Protein AF-A0A809RBG6-F1 (afdb_monomer_lite)

InterPro domains:
  IPR043717 Domain of unknown function DUF5658 [PF18902] (2-78)

Organism: NCBI:txid2608984

pLDDT: mean 73.0, std 10.85, range [52.47, 88.81]

Structure (mmCIF, N/CA/C/O backbone):
data_AF-A0A809RBG6-F1
#
_entry.id   AF-A0A809RBG6-F1
#
loop_
_atom_site.group_PDB
_atom_site.id
_atom_site.type_symbol
_atom_site.label_atom_id
_atom_site.label_alt_id
_atom_site.label_comp_id
_atom_site.label_asym_id
_atom_site.label_entity_id
_atom_site.label_seq_id
_atom_site.pdbx_PDB_ins_code
_atom_site.Cartn_x
_atom_site.Cartn_y
_atom_site.Cartn_z
_atom_site.occupancy
_atom_site.B_iso_or_equiv
_atom_site.auth_seq_id
_atom_site.auth_comp_id
_atom_site.auth_asym_id
_atom_site.auth_atom_id
_atom_site.pdbx_PDB_model_num
ATOM 1 N N . MET A 1 1 ? -1.509 -6.763 3.556 1.00 53.94 1 MET A N 1
ATOM 2 C CA . MET A 1 1 ? -1.372 -6.767 2.082 1.00 53.94 1 MET A CA 1
ATOM 3 C C . MET A 1 1 ? -0.309 -5.787 1.593 1.00 53.94 1 MET A C 1
ATOM 5 O O . MET A 1 1 ? 0.558 -6.208 0.850 1.00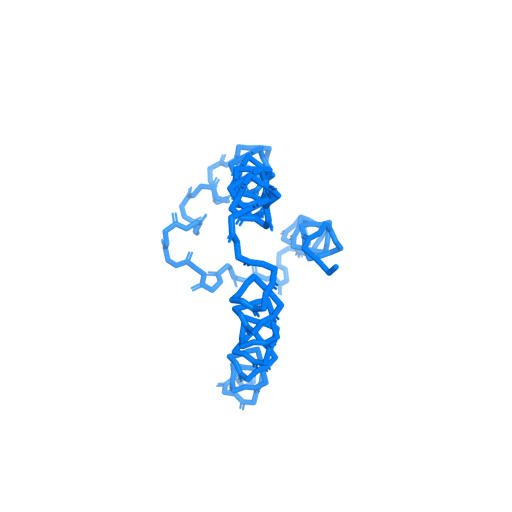 53.94 1 MET A O 1
ATOM 9 N N . SER A 1 2 ? -0.285 -4.536 2.058 1.00 55.94 2 SER A N 1
ATOM 10 C CA . SER A 1 2 ? 0.574 -3.467 1.511 1.00 55.94 2 SER A CA 1
ATOM 11 C C . SER A 1 2 ? 2.094 -3.652 1.680 1.00 55.94 2 SER A C 1
ATOM 13 O O . SER A 1 2 ? 2.856 -3.256 0.808 1.00 55.94 2 SER A O 1
ATOM 15 N N . LEU A 1 3 ? 2.552 -4.269 2.778 1.00 59.03 3 LEU A N 1
ATOM 16 C CA . LEU A 1 3 ? 3.980 -4.584 2.975 1.00 59.03 3 LEU A CA 1
ATOM 17 C C . LEU A 1 3 ? 4.458 -5.721 2.065 1.00 59.03 3 LEU A C 1
ATOM 19 O O . LEU A 1 3 ? 5.584 -5.706 1.587 1.00 59.03 3 LEU A O 1
ATOM 23 N N . LEU A 1 4 ? 3.587 -6.699 1.820 1.00 61.34 4 LEU A N 1
ATOM 24 C CA . LEU A 1 4 ? 3.880 -7.841 0.957 1.00 61.34 4 LEU A CA 1
ATOM 25 C C . LEU A 1 4 ? 3.967 -7.384 -0.504 1.00 61.34 4 LEU A C 1
ATOM 27 O O . LEU A 1 4 ? 4.875 -7.789 -1.217 1.00 61.34 4 LEU A O 1
ATOM 31 N N . ASP A 1 5 ? 3.089 -6.454 -0.890 1.00 63.81 5 ASP A N 1
ATOM 32 C CA . ASP A 1 5 ? 3.135 -5.754 -2.172 1.00 63.81 5 ASP A CA 1
ATOM 33 C C . ASP A 1 5 ? 4.450 -4.975 -2.339 1.00 63.81 5 ASP A C 1
ATOM 35 O O . ASP A 1 5 ? 5.116 -5.130 -3.348 1.00 63.81 5 ASP A O 1
ATOM 39 N N . LEU A 1 6 ? 4.899 -4.232 -1.317 1.00 63.88 6 LEU A N 1
ATOM 40 C CA . LEU A 1 6 ? 6.187 -3.520 -1.336 1.00 63.88 6 LEU A CA 1
ATOM 41 C C . LEU A 1 6 ? 7.379 -4.456 -1.605 1.00 63.88 6 LEU A C 1
ATOM 43 O O . LEU A 1 6 ? 8.220 -4.165 -2.454 1.00 63.88 6 LEU A O 1
ATOM 47 N N . VAL A 1 7 ? 7.441 -5.573 -0.875 1.00 65.06 7 VAL A N 1
ATOM 48 C CA . VAL A 1 7 ? 8.532 -6.551 -0.984 1.00 65.06 7 VAL A CA 1
ATOM 49 C C . VAL A 1 7 ? 8.498 -7.260 -2.337 1.00 65.06 7 VAL A C 1
ATOM 51 O O . VAL A 1 7 ? 9.546 -7.425 -2.957 1.00 65.06 7 VAL A O 1
ATOM 54 N N . LEU A 1 8 ? 7.309 -7.630 -2.823 1.00 64.56 8 LEU A N 1
ATOM 55 C CA . LEU A 1 8 ? 7.132 -8.220 -4.151 1.00 64.56 8 LEU A CA 1
ATOM 56 C C . LEU A 1 8 ? 7.523 -7.238 -5.255 1.00 64.56 8 LEU A C 1
ATOM 58 O O . LEU A 1 8 ? 8.293 -7.624 -6.129 1.00 64.56 8 LEU A O 1
ATOM 62 N N . THR A 1 9 ? 7.071 -5.979 -5.201 1.00 65.00 9 THR A N 1
ATOM 63 C CA . THR A 1 9 ? 7.448 -4.952 -6.184 1.00 65.00 9 THR A CA 1
ATOM 64 C C . THR A 1 9 ? 8.965 -4.764 -6.222 1.00 65.00 9 THR A C 1
ATOM 66 O O . THR A 1 9 ? 9.539 -4.776 -7.303 1.00 65.00 9 THR A O 1
ATOM 69 N N . ALA A 1 10 ? 9.632 -4.666 -5.066 1.00 63.91 10 ALA A N 1
ATOM 70 C CA . ALA A 1 10 ? 11.086 -4.501 -5.010 1.00 63.91 10 ALA A CA 1
ATOM 71 C C . ALA A 1 10 ? 11.841 -5.724 -5.569 1.00 63.91 10 ALA A C 1
ATOM 73 O O . ALA A 1 10 ? 12.731 -5.578 -6.404 1.00 63.91 10 ALA A O 1
ATOM 74 N N . LEU A 1 11 ? 11.454 -6.943 -5.171 1.00 62.34 11 LEU A N 1
ATOM 75 C CA . LEU A 1 11 ? 12.092 -8.180 -5.642 1.00 62.34 11 LEU A CA 1
ATOM 76 C C . LEU A 1 11 ? 11.887 -8.430 -7.138 1.00 62.34 11 LEU A C 1
ATOM 78 O O . LEU A 1 11 ? 12.795 -8.909 -7.817 1.00 62.34 11 LEU A O 1
ATOM 82 N N . LEU A 1 12 ? 10.688 -8.162 -7.649 1.00 62.72 12 LEU A N 1
ATOM 83 C CA . LEU A 1 12 ? 10.350 -8.407 -9.048 1.00 62.72 12 LEU A CA 1
ATOM 84 C C . LEU A 1 12 ? 10.834 -7.273 -9.966 1.00 62.72 12 LEU A C 1
ATOM 86 O O . LEU A 1 12 ? 11.189 -7.550 -11.113 1.00 62.72 12 LEU A O 1
ATOM 90 N N . HIS A 1 13 ? 10.936 -6.035 -9.468 1.00 61.78 13 HIS A N 1
ATOM 91 C CA . HIS A 1 13 ? 11.579 -4.940 -10.197 1.00 61.78 13 HIS A CA 1
ATOM 92 C C . HIS A 1 13 ? 13.093 -5.140 -10.326 1.00 61.78 13 HIS A C 1
ATOM 94 O O . HIS A 1 13 ? 13.617 -5.008 -11.429 1.00 61.78 13 HIS A O 1
ATOM 100 N N . SER A 1 14 ? 13.770 -5.592 -9.263 1.00 60.44 14 SER A N 1
ATOM 101 C CA . SER A 1 14 ? 15.191 -5.978 -9.306 1.00 60.44 14 SER A CA 1
ATOM 102 C C . SER A 1 14 ? 15.490 -7.042 -10.380 1.00 60.44 14 SER A C 1
ATOM 104 O O . SER A 1 14 ? 16.611 -7.125 -10.883 1.00 60.44 14 SER A O 1
ATOM 106 N N . LYS A 1 15 ? 14.487 -7.845 -10.764 1.00 58.72 15 LYS A N 1
ATOM 107 C CA . LYS A 1 15 ? 14.576 -8.853 -11.833 1.00 58.72 15 LYS A CA 1
ATOM 108 C C . LYS A 1 15 ? 14.121 -8.355 -13.212 1.00 58.72 15 LYS A C 1
ATOM 110 O O . LYS A 1 15 ? 14.107 -9.148 -14.149 1.00 58.72 15 LYS A O 1
ATOM 115 N N . GLY A 1 16 ? 13.734 -7.084 -13.346 1.00 57.81 16 GLY A N 1
ATOM 116 C CA . GLY A 1 16 ? 13.246 -6.490 -14.596 1.00 57.81 16 GLY A CA 1
ATOM 117 C C . GLY A 1 16 ? 11.877 -7.005 -15.057 1.00 57.81 16 GLY A C 1
ATOM 118 O O . GLY A 1 16 ? 11.528 -6.839 -16.222 1.00 57.81 16 GLY A O 1
ATOM 119 N N . LEU A 1 17 ? 11.107 -7.649 -14.171 1.00 55.09 17 LEU A N 1
ATOM 120 C CA . LEU A 1 17 ? 9.863 -8.353 -14.516 1.00 55.09 17 LEU A CA 1
ATOM 121 C C . LEU A 1 17 ? 8.591 -7.519 -14.294 1.00 55.09 17 LEU A C 1
ATOM 123 O O . LEU A 1 17 ? 7.503 -7.994 -14.609 1.00 55.09 17 LEU A O 1
ATOM 127 N N . ILE A 1 18 ? 8.691 -6.305 -13.734 1.00 55.97 18 ILE A N 1
ATOM 128 C CA . ILE A 1 18 ? 7.522 -5.461 -13.431 1.00 55.97 18 ILE A CA 1
ATOM 129 C C . ILE A 1 18 ? 7.739 -4.011 -13.857 1.00 55.97 18 ILE A C 1
ATOM 131 O O . ILE A 1 18 ? 8.749 -3.386 -13.527 1.00 55.97 18 ILE A O 1
ATOM 135 N N . VAL A 1 19 ? 6.716 -3.473 -14.526 1.00 56.19 19 VAL A N 1
ATOM 136 C CA . VAL A 1 19 ? 6.514 -2.043 -14.773 1.00 56.19 19 VAL A CA 1
ATOM 137 C C . VAL A 1 19 ? 5.538 -1.508 -13.725 1.00 56.19 19 VAL A C 1
ATOM 139 O O . VAL A 1 19 ? 4.433 -2.029 -13.580 1.00 56.19 19 VAL A O 1
ATOM 142 N N . GLU A 1 20 ? 5.944 -0.471 -12.991 1.00 59.19 20 GLU A N 1
ATOM 143 C CA . GLU A 1 20 ? 5.100 0.178 -11.984 1.00 59.19 20 GLU A CA 1
ATOM 144 C C . GLU A 1 20 ? 3.855 0.784 -12.657 1.00 59.19 20 GLU A C 1
ATOM 146 O O . GLU A 1 20 ? 3.968 1.674 -13.506 1.00 59.19 20 GLU A O 1
ATOM 151 N N . LEU A 1 21 ? 2.659 0.320 -12.275 1.00 56.97 21 LEU A N 1
ATOM 152 C CA . LEU A 1 21 ? 1.390 0.811 -12.830 1.00 56.97 21 LEU A CA 1
ATOM 153 C C . LEU A 1 21 ? 1.125 2.277 -12.474 1.00 56.97 21 LEU A C 1
ATOM 155 O O . LEU A 1 21 ? 0.439 2.991 -13.200 1.00 56.97 21 LEU A O 1
ATOM 159 N N . ASN A 1 22 ? 1.637 2.723 -11.328 1.00 62.34 22 ASN A N 1
ATOM 160 C CA . ASN A 1 22 ? 1.407 4.065 -10.829 1.00 62.34 22 ASN A CA 1
ATOM 161 C C . ASN A 1 22 ? 2.327 5.063 -11.565 1.00 62.34 22 ASN A C 1
ATOM 163 O O . ASN A 1 22 ? 3.529 5.094 -11.277 1.00 62.34 22 ASN A O 1
ATOM 167 N N . PRO A 1 23 ? 1.796 5.918 -12.464 1.00 58.94 23 PRO A N 1
ATOM 168 C CA . PRO A 1 23 ? 2.610 6.824 -13.275 1.00 58.94 23 PRO A CA 1
ATOM 169 C C . PRO A 1 23 ? 3.384 7.845 -12.430 1.00 58.94 23 PRO A C 1
ATOM 171 O O . PRO A 1 23 ? 4.421 8.334 -12.867 1.00 58.94 23 PRO A O 1
ATOM 174 N N . LEU A 1 24 ? 2.925 8.130 -11.204 1.00 61.22 24 LEU A N 1
ATOM 175 C CA . LEU A 1 24 ? 3.627 9.007 -10.264 1.00 61.22 24 LEU A CA 1
ATOM 176 C C . LEU A 1 24 ? 4.798 8.310 -9.561 1.00 61.22 24 LEU A C 1
ATOM 178 O O . LEU A 1 24 ? 5.781 8.966 -9.233 1.00 61.22 24 LEU A O 1
ATOM 182 N N . MET A 1 25 ? 4.712 6.996 -9.327 1.00 61.72 25 MET A N 1
ATOM 183 C CA . MET A 1 25 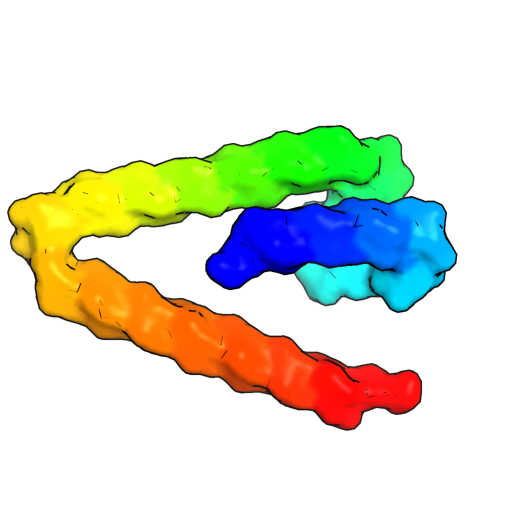? 5.772 6.232 -8.654 1.00 61.72 25 MET A CA 1
ATOM 184 C C . MET A 1 25 ? 6.792 5.621 -9.617 1.00 61.72 25 MET A C 1
ATOM 186 O O . MET A 1 25 ? 7.920 5.350 -9.211 1.00 61.72 25 MET A O 1
ATOM 190 N N . ARG A 1 26 ? 6.439 5.469 -10.894 1.00 64.06 26 ARG A N 1
ATOM 191 C CA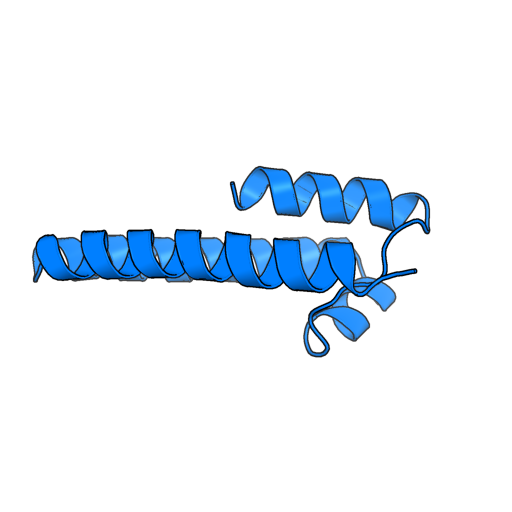 . ARG A 1 26 ? 7.325 4.959 -11.946 1.00 64.06 26 ARG A CA 1
ATOM 192 C C . ARG A 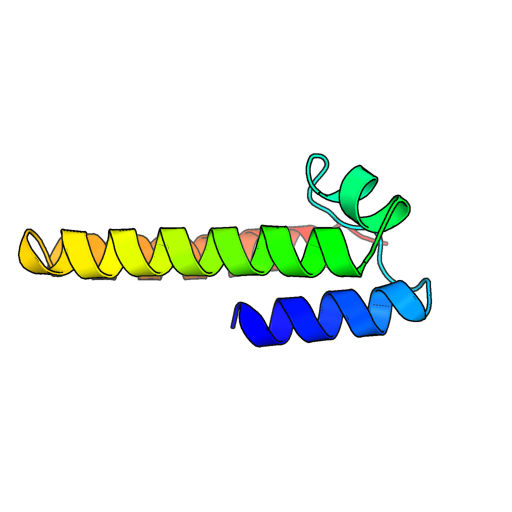1 26 ? 8.691 5.675 -12.043 1.00 64.06 26 ARG A C 1
ATOM 194 O O . ARG A 1 26 ? 9.700 4.979 -11.966 1.00 64.06 26 ARG A O 1
ATOM 201 N N . PRO A 1 27 ? 8.786 7.021 -12.102 1.00 63.59 27 PRO A N 1
ATOM 202 C CA . PRO A 1 27 ? 10.086 7.701 -12.172 1.00 63.59 27 PRO A CA 1
ATOM 203 C C . PRO A 1 27 ? 10.891 7.628 -10.863 1.00 63.59 27 PRO A C 1
ATOM 205 O O . PRO A 1 27 ? 12.112 7.770 -10.878 1.00 63.59 27 PRO A O 1
ATOM 208 N N . LEU A 1 28 ? 10.227 7.413 -9.720 1.00 64.38 28 LEU A N 1
ATOM 209 C CA . LEU A 1 28 ? 10.894 7.222 -8.426 1.00 64.38 28 LEU A CA 1
ATOM 210 C C . LEU A 1 28 ? 11.592 5.859 -8.370 1.00 64.38 28 LEU A C 1
ATOM 212 O O . LEU A 1 28 ? 12.707 5.766 -7.862 1.00 64.38 28 LEU A O 1
ATOM 216 N N . LEU A 1 29 ? 10.949 4.837 -8.933 1.00 63.25 29 LEU A N 1
ATOM 217 C CA . LEU A 1 29 ? 11.473 3.478 -9.026 1.00 63.25 29 LEU A CA 1
ATOM 218 C C . LEU A 1 29 ? 12.660 3.388 -9.991 1.00 63.25 29 LEU A C 1
ATOM 220 O O . LEU A 1 29 ? 13.706 2.872 -9.614 1.00 63.25 29 LEU A O 1
ATOM 224 N N . GLU A 1 30 ? 12.542 4.002 -11.173 1.00 67.19 30 GLU A N 1
ATOM 225 C CA . GLU A 1 30 ? 13.618 4.056 -12.176 1.00 67.19 30 GLU A CA 1
ATOM 226 C C . GLU A 1 30 ? 14.864 4.820 -11.684 1.00 67.19 30 GLU A C 1
ATOM 228 O O . GLU A 1 30 ? 15.978 4.536 -12.120 1.00 67.19 30 GLU A O 1
ATOM 233 N N . ARG A 1 31 ? 14.707 5.780 -10.757 1.00 69.50 31 ARG A N 1
ATOM 234 C CA . ARG A 1 31 ? 15.843 6.481 -10.132 1.00 69.50 31 ARG A CA 1
ATOM 235 C C . ARG A 1 31 ? 16.458 5.715 -8.966 1.00 69.50 31 ARG A C 1
ATOM 237 O O . ARG A 1 31 ? 17.680 5.718 -8.818 1.00 69.50 31 ARG A O 1
ATOM 244 N N . SER A 1 32 ? 15.639 5.208 -8.044 1.00 66.88 32 SER A N 1
ATOM 245 C CA . SER A 1 32 ? 16.114 4.615 -6.790 1.00 66.88 32 SER A CA 1
ATOM 246 C C . SER A 1 32 ? 15.035 3.761 -6.121 1.00 66.88 32 SER A C 1
ATOM 248 O O . SER A 1 32 ? 14.120 4.287 -5.484 1.00 66.88 32 SER A O 1
ATOM 250 N N . GLU A 1 33 ? 15.220 2.440 -6.142 1.00 67.88 33 GLU A N 1
ATOM 251 C CA . GLU A 1 33 ? 14.359 1.466 -5.450 1.00 67.88 33 GLU A CA 1
ATOM 252 C C . GLU A 1 33 ? 14.185 1.789 -3.956 1.00 67.88 33 GLU A C 1
ATOM 254 O O . GLU A 1 33 ? 13.083 1.704 -3.415 1.00 67.88 33 GLU A O 1
ATOM 259 N N . TRP A 1 34 ? 15.254 2.245 -3.292 1.00 68.31 34 TRP A N 1
ATOM 260 C CA . TRP A 1 34 ? 15.219 2.664 -1.888 1.00 68.31 34 TRP A CA 1
ATOM 261 C C . TRP A 1 34 ? 14.307 3.866 -1.648 1.00 68.31 34 TRP A C 1
ATOM 263 O O . TRP A 1 34 ? 13.586 3.904 -0.653 1.00 68.31 34 TRP A O 1
ATOM 273 N N . LEU A 1 35 ? 14.311 4.842 -2.558 1.00 69.75 35 LEU A N 1
ATOM 274 C CA . LEU A 1 35 ? 13.510 6.058 -2.432 1.00 69.75 35 LEU A CA 1
ATOM 275 C C . LEU A 1 35 ? 12.034 5.745 -2.696 1.00 69.75 35 LEU A C 1
ATOM 277 O O . LEU A 1 35 ? 11.166 6.199 -1.952 1.00 69.75 35 LEU A O 1
ATOM 281 N N . PHE A 1 36 ? 11.757 4.877 -3.671 1.00 70.38 36 PHE A N 1
ATOM 282 C CA . PHE A 1 36 ? 10.431 4.304 -3.877 1.00 70.38 36 PHE A CA 1
ATOM 283 C C . PHE A 1 36 ? 9.929 3.552 -2.636 1.00 70.38 36 PHE A C 1
ATOM 285 O O . PHE A 1 36 ? 8.828 3.830 -2.154 1.00 70.38 36 PHE A O 1
ATOM 292 N N . ALA A 1 37 ? 10.740 2.652 -2.073 1.00 71.75 37 ALA A N 1
ATOM 293 C CA . ALA A 1 37 ? 10.366 1.876 -0.896 1.00 71.75 37 ALA A CA 1
ATOM 294 C C . ALA A 1 37 ? 10.078 2.778 0.313 1.00 71.75 37 ALA A C 1
ATOM 296 O O . ALA A 1 37 ? 9.101 2.552 1.031 1.00 71.75 37 ALA A O 1
ATOM 297 N N . LEU A 1 38 ? 10.879 3.829 0.513 1.00 76.25 38 LEU A N 1
ATOM 298 C CA . LEU A 1 38 ? 10.716 4.787 1.606 1.00 76.25 38 LEU A CA 1
ATOM 299 C C . LEU A 1 38 ? 9.437 5.616 1.430 1.00 76.25 38 LEU A C 1
ATOM 301 O O . LEU A 1 38 ? 8.626 5.683 2.351 1.00 76.25 38 LEU A O 1
ATOM 305 N N . VAL A 1 39 ? 9.194 6.171 0.238 1.00 78.81 39 VAL A N 1
ATOM 306 C CA . VAL A 1 39 ? 7.978 6.951 -0.060 1.00 78.81 39 VAL A CA 1
ATOM 307 C C . VAL A 1 39 ? 6.722 6.085 0.048 1.00 78.81 39 VAL A C 1
ATOM 309 O O . VAL A 1 39 ? 5.740 6.497 0.672 1.00 78.81 39 VAL A O 1
ATOM 312 N N . LYS A 1 40 ? 6.742 4.862 -0.494 1.00 75.81 40 LYS A N 1
ATOM 313 C CA . LYS A 1 40 ? 5.608 3.927 -0.414 1.00 75.81 40 LYS A CA 1
ATOM 314 C C . LYS A 1 40 ? 5.355 3.503 1.040 1.00 75.81 40 LYS A C 1
ATOM 316 O O . LYS A 1 40 ? 4.207 3.526 1.484 1.00 75.81 40 LYS A O 1
ATOM 321 N N . SER A 1 41 ? 6.408 3.250 1.821 1.00 73.31 41 SER A N 1
ATOM 322 C CA . SER A 1 41 ? 6.296 2.971 3.263 1.00 73.31 41 SER A CA 1
ATOM 323 C C . SER A 1 41 ? 5.735 4.159 4.048 1.00 73.31 41 SER A C 1
ATOM 325 O O . SER A 1 41 ? 4.831 3.972 4.861 1.00 73.31 41 SER A O 1
ATOM 327 N N . LEU A 1 42 ? 6.208 5.380 3.778 1.00 81.50 42 LEU A N 1
ATOM 328 C CA . LEU A 1 42 ? 5.728 6.605 4.423 1.00 81.50 42 LEU A CA 1
ATOM 329 C C . LEU A 1 42 ? 4.243 6.839 4.126 1.00 81.50 42 LEU A C 1
ATOM 331 O O . LEU A 1 42 ? 3.471 7.148 5.028 1.00 81.50 42 LEU A O 1
ATOM 335 N N . THR A 1 43 ? 3.836 6.627 2.873 1.00 80.81 43 THR A N 1
ATOM 336 C CA . THR A 1 43 ? 2.439 6.766 2.445 1.00 80.81 43 THR A CA 1
ATOM 337 C C . THR A 1 43 ? 1.541 5.799 3.216 1.00 80.81 43 THR A C 1
ATOM 339 O O . THR A 1 43 ? 0.528 6.215 3.773 1.00 80.81 43 THR A O 1
ATOM 342 N N . ILE A 1 44 ? 1.947 4.528 3.338 1.00 81.06 44 ILE A N 1
ATOM 343 C CA . ILE A 1 44 ? 1.215 3.518 4.119 1.00 81.06 44 ILE A CA 1
ATOM 344 C C . ILE A 1 44 ? 1.127 3.924 5.596 1.00 81.06 44 ILE A C 1
ATOM 346 O O . ILE A 1 44 ? 0.054 3.829 6.194 1.00 81.06 44 ILE A O 1
ATOM 350 N N . LEU A 1 45 ? 2.232 4.394 6.180 1.00 82.44 45 LEU A N 1
ATOM 351 C CA . LEU A 1 45 ? 2.300 4.821 7.580 1.00 82.44 45 LEU A CA 1
ATOM 352 C C . LEU A 1 45 ? 1.370 6.005 7.862 1.00 82.44 45 LEU A C 1
ATOM 354 O O . LEU A 1 45 ? 0.624 5.977 8.840 1.00 82.44 45 LEU A O 1
ATOM 358 N N . ILE A 1 46 ? 1.369 7.010 6.984 1.00 84.38 46 ILE A N 1
ATOM 359 C CA . ILE A 1 46 ? 0.492 8.180 7.087 1.00 84.38 46 ILE A CA 1
ATOM 360 C C . ILE A 1 46 ? -0.970 7.756 6.944 1.00 84.38 46 ILE A C 1
ATOM 362 O O . ILE A 1 46 ? -1.789 8.112 7.790 1.00 84.38 46 ILE A O 1
ATOM 366 N N . THR A 1 47 ? -1.313 6.961 5.926 1.00 83.19 47 THR A N 1
ATOM 367 C CA . THR A 1 47 ? -2.688 6.476 5.741 1.00 83.19 47 THR A CA 1
ATOM 368 C C . THR A 1 47 ? -3.163 5.668 6.948 1.00 83.19 47 THR A C 1
ATOM 370 O O . THR A 1 47 ? -4.277 5.881 7.425 1.00 83.19 47 THR A O 1
ATOM 373 N N . TYR A 1 48 ? -2.316 4.795 7.498 1.00 81.81 48 TYR A N 1
ATOM 374 C CA . TYR A 1 48 ? -2.631 4.044 8.711 1.00 81.81 48 TYR A CA 1
ATOM 375 C C . TYR A 1 48 ? -2.848 4.967 9.918 1.00 81.81 48 TYR A C 1
ATOM 377 O O . TYR A 1 48 ? -3.860 4.842 10.608 1.00 81.81 48 TYR A O 1
ATOM 385 N N . ALA A 1 49 ? -1.952 5.930 10.147 1.00 85.88 49 ALA A N 1
ATOM 386 C CA . ALA A 1 49 ? -2.075 6.887 11.244 1.00 85.88 49 ALA A CA 1
ATOM 387 C C . ALA A 1 49 ? -3.366 7.717 11.142 1.00 85.88 49 ALA A C 1
ATOM 389 O O . ALA A 1 49 ? -4.063 7.888 12.142 1.00 85.88 49 ALA A O 1
ATOM 390 N N . VAL A 1 50 ? -3.730 8.171 9.937 1.00 86.75 50 VAL A N 1
ATOM 391 C CA . VAL A 1 50 ? -4.981 8.902 9.681 1.00 86.75 50 VAL A CA 1
ATOM 392 C C . VAL A 1 50 ? -6.200 8.023 9.960 1.00 86.75 50 VAL A C 1
ATOM 394 O O . VAL A 1 50 ? -7.126 8.476 10.633 1.00 86.75 50 VAL A O 1
ATOM 397 N N . LEU A 1 51 ? -6.203 6.763 9.511 1.00 82.75 51 LEU A N 1
ATOM 398 C CA . LEU A 1 51 ? -7.306 5.833 9.772 1.00 82.75 51 LEU A CA 1
ATOM 399 C C . LEU A 1 51 ? -7.459 5.527 11.267 1.00 82.75 51 LEU A C 1
ATOM 401 O O . LEU A 1 51 ? -8.583 5.527 11.761 1.00 82.75 51 LEU A O 1
ATOM 405 N N . VAL A 1 52 ? -6.361 5.320 11.998 1.00 87.19 52 VAL A N 1
ATOM 406 C CA . VAL A 1 52 ? -6.375 5.078 13.455 1.00 87.19 52 VAL A CA 1
ATOM 407 C C . VAL A 1 52 ? -6.793 6.325 14.235 1.00 87.19 52 VAL A C 1
ATOM 409 O O . VAL A 1 52 ? -7.509 6.239 15.234 1.00 87.19 52 VAL A O 1
ATOM 412 N N . TRP A 1 53 ? -6.369 7.507 13.798 1.00 88.81 53 TRP A N 1
ATOM 413 C CA . TRP A 1 53 ? -6.813 8.755 14.408 1.00 88.81 53 TRP A CA 1
ATOM 414 C C . TRP A 1 53 ? -8.314 8.971 14.177 1.00 88.81 53 TRP A C 1
ATOM 416 O O . TRP A 1 53 ? -9.059 9.247 15.120 1.00 88.81 53 TRP A O 1
ATOM 426 N N . TYR A 1 54 ? -8.782 8.760 12.946 1.00 86.38 54 TYR A N 1
ATOM 427 C CA . TYR A 1 54 ? -10.184 8.941 12.580 1.00 86.38 54 TYR A CA 1
ATOM 428 C C . TYR A 1 54 ? -11.097 7.830 13.117 1.00 86.38 54 TYR A C 1
ATOM 430 O O . TYR A 1 54 ? -12.283 8.068 13.357 1.00 86.38 54 TYR A O 1
ATOM 438 N N . SER A 1 55 ? -10.561 6.637 13.395 1.00 85.56 55 SER A N 1
ATOM 439 C CA . SER A 1 55 ? -11.332 5.544 13.990 1.00 85.56 55 SER A CA 1
ATOM 440 C C . SER A 1 55 ? -11.858 5.920 15.370 1.00 85.56 55 SER A C 1
ATOM 442 O O . SER A 1 55 ? -12.945 5.493 15.736 1.00 85.56 55 SER A O 1
ATOM 444 N N . ARG A 1 56 ? -11.162 6.791 16.113 1.00 86.19 56 ARG A N 1
ATOM 445 C CA . ARG A 1 56 ? -11.657 7.319 17.396 1.00 86.19 56 ARG A CA 1
ATOM 446 C C . ARG A 1 56 ? -12.902 8.197 17.250 1.00 86.19 56 ARG A C 1
ATOM 448 O O . ARG A 1 56 ? -13.635 8.358 18.218 1.00 86.19 56 ARG A O 1
ATOM 455 N N . ARG A 1 57 ? -13.141 8.761 16.061 1.00 88.19 57 ARG A N 1
ATOM 456 C CA . ARG A 1 57 ? -14.289 9.631 15.767 1.00 88.19 57 ARG A CA 1
ATOM 457 C C . ARG A 1 57 ? -15.439 8.872 15.107 1.00 88.19 57 ARG A C 1
ATOM 459 O O . ARG A 1 57 ? -16.590 9.126 15.442 1.00 88.19 57 ARG A O 1
ATOM 466 N N . ASN A 1 58 ? -15.146 7.958 14.178 1.00 86.50 58 ASN A N 1
ATOM 467 C CA . ASN A 1 58 ? -16.163 7.138 13.514 1.00 86.50 58 ASN A CA 1
ATOM 468 C C . ASN A 1 58 ? -15.593 5.791 13.025 1.00 86.50 58 ASN A C 1
ATOM 470 O O . ASN A 1 58 ? -15.069 5.673 11.915 1.00 86.50 58 ASN A O 1
ATOM 474 N N . LEU A 1 59 ? -15.737 4.751 13.852 1.00 85.94 59 LEU A N 1
ATOM 475 C CA . LEU A 1 59 ? -15.288 3.388 13.536 1.00 85.94 59 LEU A CA 1
ATOM 476 C C . LEU A 1 59 ? -16.005 2.771 12.328 1.00 85.94 59 LEU A C 1
ATOM 478 O O . LEU A 1 59 ? -15.391 2.015 11.573 1.00 85.94 59 LEU A O 1
ATOM 482 N N . VAL A 1 60 ? -17.295 3.067 12.148 1.00 86.75 60 VAL A N 1
ATOM 483 C CA . VAL A 1 60 ? -18.108 2.481 11.070 1.00 86.75 60 VAL A CA 1
ATOM 484 C C . VAL A 1 60 ? -17.612 2.977 9.716 1.00 86.75 60 VAL A C 1
ATOM 486 O O . VAL A 1 60 ? -17.389 2.168 8.815 1.00 86.75 60 VAL A O 1
ATOM 489 N N . PHE A 1 61 ? -17.338 4.280 9.607 1.00 85.38 61 PHE A N 1
ATOM 490 C CA . PHE A 1 61 ? -16.768 4.872 8.400 1.00 85.38 61 PHE A CA 1
ATOM 491 C C . PHE A 1 61 ? -15.404 4.262 8.055 1.00 85.38 61 PHE A C 1
ATOM 493 O O . PHE A 1 61 ? -15.188 3.854 6.919 1.00 85.38 61 PHE A O 1
ATOM 500 N N . VAL A 1 62 ? -14.500 4.127 9.033 1.00 84.12 62 VAL A N 1
ATOM 501 C CA . VAL A 1 62 ? -13.161 3.550 8.805 1.00 84.12 62 VAL A CA 1
ATOM 502 C C . VAL A 1 62 ? -13.238 2.101 8.319 1.00 84.12 62 VAL A C 1
ATOM 504 O O . VAL A 1 62 ? -12.495 1.718 7.412 1.00 84.12 62 VAL A O 1
ATOM 507 N N . ARG A 1 63 ? -14.155 1.294 8.868 1.00 85.44 63 ARG A N 1
ATOM 508 C CA . ARG A 1 63 ? -14.387 -0.083 8.404 1.00 85.44 63 ARG A CA 1
ATOM 509 C C . ARG A 1 63 ? -14.919 -0.129 6.975 1.00 85.44 63 ARG A C 1
ATOM 511 O O . ARG A 1 63 ? -14.399 -0.901 6.174 1.00 85.44 63 ARG A O 1
ATOM 518 N N . GLN A 1 64 ? -15.910 0.699 6.647 1.00 85.44 64 GLN A N 1
ATOM 519 C CA . GLN A 1 64 ? -16.463 0.769 5.293 1.00 85.44 64 GLN A CA 1
ATOM 520 C C . GLN A 1 64 ? -15.422 1.264 4.286 1.00 85.44 64 GLN A C 1
ATOM 522 O O . GLN A 1 64 ? -15.226 0.625 3.260 1.00 85.44 64 GLN A O 1
ATOM 527 N N . ALA A 1 65 ? -14.692 2.333 4.605 1.00 83.25 65 ALA A N 1
ATOM 528 C CA . ALA A 1 65 ? -13.627 2.865 3.760 1.00 83.25 65 ALA A CA 1
ATOM 529 C C . ALA A 1 65 ? -12.513 1.833 3.520 1.00 83.25 65 ALA A C 1
ATOM 531 O O . ALA A 1 65 ? -12.045 1.682 2.394 1.00 83.25 65 ALA A O 1
ATOM 532 N N . SER A 1 66 ? -12.131 1.071 4.551 1.00 83.56 66 SER A N 1
ATOM 533 C CA . SER A 1 66 ? -11.133 -0.001 4.421 1.00 83.56 66 SER A CA 1
ATOM 534 C C . SER A 1 66 ? -11.640 -1.156 3.550 1.00 83.56 66 SER A C 1
ATOM 536 O O . SER A 1 66 ? -10.887 -1.679 2.732 1.00 83.56 66 SER A O 1
ATOM 538 N N . ALA A 1 67 ? -12.914 -1.540 3.690 1.00 83.38 67 ALA A N 1
ATOM 539 C CA . ALA A 1 67 ? -13.531 -2.585 2.873 1.00 83.38 67 ALA A CA 1
ATOM 540 C C . ALA A 1 67 ? -13.654 -2.158 1.403 1.00 83.38 67 ALA A C 1
ATOM 542 O O . ALA A 1 67 ? -13.257 -2.906 0.514 1.00 83.38 67 ALA A O 1
ATOM 543 N N . VAL A 1 68 ? -14.129 -0.936 1.147 1.00 84.88 68 VAL A N 1
ATOM 544 C CA . VAL A 1 68 ? -14.203 -0.359 -0.204 1.00 84.88 68 VAL A CA 1
ATOM 545 C C . VAL A 1 68 ? -12.809 -0.247 -0.814 1.00 84.88 68 VAL A C 1
ATOM 547 O O . VAL A 1 68 ? -12.628 -0.624 -1.965 1.00 84.88 68 VAL A O 1
ATOM 550 N N . GLY A 1 69 ? -11.809 0.190 -0.042 1.00 81.25 69 GLY A N 1
ATOM 551 C CA . GLY A 1 69 ? -10.418 0.244 -0.490 1.00 81.25 69 GLY A CA 1
ATOM 552 C C . GLY A 1 69 ? -9.859 -1.129 -0.873 1.00 81.25 69 GLY A C 1
ATOM 553 O O . GLY A 1 69 ? -9.214 -1.256 -1.911 1.00 81.25 69 GLY A O 1
ATOM 554 N N . ALA A 1 70 ? -10.149 -2.171 -0.087 1.00 81.38 70 ALA A N 1
ATOM 555 C CA . ALA A 1 70 ? -9.740 -3.539 -0.403 1.00 81.38 70 ALA A CA 1
ATOM 556 C C . ALA A 1 70 ? -10.425 -4.069 -1.674 1.00 81.38 70 ALA A C 1
ATOM 558 O O . ALA A 1 70 ? -9.756 -4.625 -2.543 1.00 81.38 70 ALA A O 1
ATOM 559 N N . VAL A 1 71 ? -11.737 -3.854 -1.814 1.00 85.69 71 VAL A N 1
ATOM 560 C CA . VAL A 1 71 ? -12.500 -4.256 -3.008 1.00 85.69 71 VAL A CA 1
ATOM 561 C C . VAL A 1 71 ? -12.009 -3.509 -4.247 1.00 85.69 71 VAL A C 1
ATOM 563 O O . VAL A 1 71 ? -11.769 -4.134 -5.277 1.00 85.69 71 VAL A O 1
ATOM 566 N N . ALA A 1 72 ? -11.798 -2.195 -4.148 1.00 82.12 72 ALA A N 1
ATOM 567 C CA . ALA A 1 72 ? -11.266 -1.384 -5.236 1.00 82.12 72 ALA A CA 1
ATOM 568 C C . ALA A 1 72 ? -9.870 -1.857 -5.660 1.00 82.12 72 ALA A C 1
ATOM 570 O O . ALA A 1 72 ? -9.61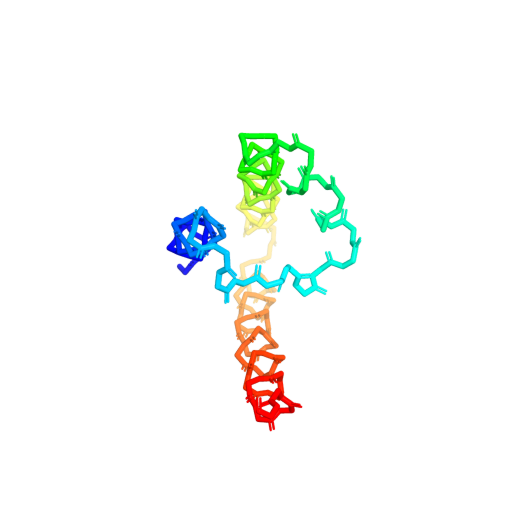8 -1.994 -6.853 1.00 82.12 72 ALA A O 1
ATOM 571 N N . TYR A 1 73 ? -8.985 -2.166 -4.705 1.00 75.69 73 TYR A N 1
ATOM 572 C CA . TYR A 1 73 ? -7.656 -2.700 -5.006 1.00 75.69 73 TYR A CA 1
ATOM 573 C C . TYR A 1 73 ? -7.737 -4.035 -5.756 1.00 75.69 73 TYR A C 1
ATOM 575 O O . TYR A 1 73 ? -7.110 -4.179 -6.802 1.00 75.69 73 TYR A O 1
ATOM 583 N N . VAL A 1 74 ? -8.552 -4.982 -5.278 1.00 80.81 74 VAL A N 1
ATOM 584 C CA . VAL A 1 74 ? -8.739 -6.280 -5.950 1.00 80.81 74 VAL A CA 1
ATOM 585 C C . VAL A 1 74 ? -9.323 -6.101 -7.351 1.00 80.81 74 VAL A C 1
ATOM 587 O O . VAL A 1 74 ? -8.853 -6.749 -8.282 1.00 80.81 74 VAL A O 1
ATOM 590 N N . LEU A 1 75 ? -10.306 -5.214 -7.528 1.00 82.88 75 LEU A N 1
ATOM 591 C CA . LEU A 1 75 ? -10.910 -4.938 -8.835 1.00 82.88 75 LEU A CA 1
ATOM 592 C C . LEU A 1 75 ? -9.912 -4.322 -9.812 1.00 82.88 75 LEU A C 1
ATOM 594 O O . LEU A 1 75 ? -9.781 -4.819 -10.925 1.00 82.88 75 LEU A O 1
ATOM 598 N N . ILE A 1 76 ? -9.189 -3.279 -9.397 1.00 80.81 76 ILE A N 1
ATOM 599 C CA . ILE A 1 76 ? -8.166 -2.631 -10.229 1.00 80.81 76 ILE A CA 1
ATOM 600 C C . ILE A 1 76 ? -7.101 -3.651 -10.627 1.00 80.81 76 ILE A C 1
ATOM 602 O O . ILE A 1 76 ? -6.745 -3.735 -11.799 1.00 80.81 76 ILE A O 1
ATOM 606 N N . TRP A 1 77 ? -6.630 -4.456 -9.672 1.00 74.69 77 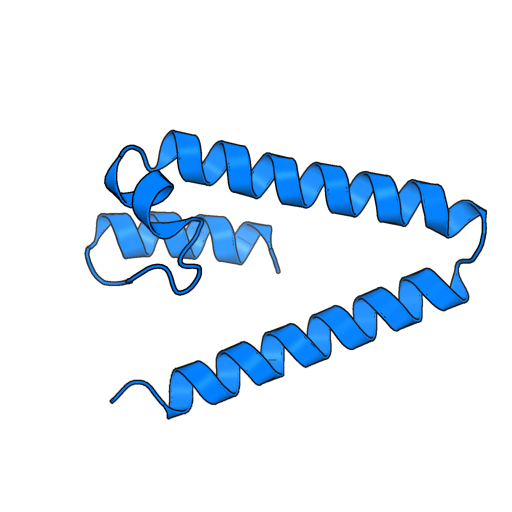TRP A N 1
ATOM 607 C CA . TRP A 1 77 ? -5.619 -5.475 -9.931 1.00 74.69 77 TRP A CA 1
ATOM 608 C C . TRP A 1 77 ? -6.133 -6.568 -10.874 1.00 74.69 77 TRP A C 1
ATOM 610 O O . TRP A 1 77 ? -5.435 -6.935 -11.811 1.00 74.69 77 TRP A O 1
ATOM 620 N N . SER A 1 78 ? -7.369 -7.037 -10.683 1.00 81.12 78 SER A N 1
ATOM 621 C CA . SER A 1 78 ? -7.991 -8.054 -11.544 1.00 81.12 78 SER A CA 1
ATOM 622 C C . SER A 1 78 ? -8.195 -7.542 -12.970 1.00 81.12 78 SER A C 1
ATOM 624 O O . SER A 1 78 ? -7.862 -8.238 -13.924 1.00 81.12 78 SER A O 1
ATOM 626 N N . VAL A 1 79 ? -8.703 -6.314 -13.128 1.00 80.75 79 VAL A N 1
ATOM 627 C CA . VAL A 1 79 ? -8.874 -5.676 -14.442 1.00 80.75 79 VAL A CA 1
ATOM 628 C C . VAL A 1 79 ? -7.521 -5.488 -15.116 1.00 80.75 79 VAL A C 1
ATOM 630 O O . VAL A 1 79 ? -7.381 -5.815 -16.292 1.00 80.75 79 VAL A O 1
ATOM 633 N N . TRP A 1 80 ? -6.517 -5.015 -14.375 1.00 75.19 80 TRP A N 1
ATOM 634 C CA . TRP A 1 80 ? -5.177 -4.849 -14.915 1.00 75.19 80 TRP A CA 1
ATOM 635 C C . TRP A 1 80 ? -4.572 -6.184 -15.359 1.00 75.19 80 TRP A C 1
ATOM 637 O O . TRP A 1 80 ? -4.134 -6.290 -16.500 1.00 75.19 80 TRP A O 1
ATOM 647 N N . PHE A 1 81 ? -4.628 -7.214 -14.513 1.00 74.38 81 PHE A N 1
ATOM 648 C CA . PHE A 1 81 ? -4.094 -8.546 -14.802 1.00 74.38 81 PHE A CA 1
ATOM 649 C C . PHE A 1 81 ? -4.724 -9.177 -16.050 1.00 74.38 81 PHE A C 1
ATOM 651 O O . PHE A 1 81 ? -4.025 -9.804 -16.833 1.00 74.38 81 PHE A O 1
ATOM 658 N N . VAL A 1 82 ? -6.028 -8.979 -16.266 1.00 78.50 82 VAL A N 1
ATOM 659 C CA . VAL A 1 82 ? -6.720 -9.461 -17.476 1.00 78.50 82 VAL A CA 1
ATOM 660 C C . VAL A 1 82 ? -6.415 -8.587 -18.704 1.00 78.50 82 VAL A C 1
ATOM 662 O O . VAL A 1 82 ? -6.513 -9.061 -19.831 1.00 78.50 82 VAL A O 1
ATOM 665 N N . SER A 1 83 ? -6.049 -7.316 -18.510 1.00 69.69 83 SER A N 1
ATOM 666 C CA . SER A 1 83 ? -5.736 -6.374 -19.598 1.00 69.69 83 SER A CA 1
ATOM 667 C C . SER A 1 83 ? -4.283 -6.410 -20.089 1.00 69.69 83 SER A C 1
ATOM 669 O O . SER A 1 83 ? -4.001 -5.864 -21.155 1.00 69.69 83 SER A O 1
ATOM 671 N N . VAL A 1 84 ? -3.362 -7.007 -19.324 1.00 61.28 84 VAL A N 1
ATOM 672 C CA . VAL A 1 84 ? -1.964 -7.202 -19.732 1.00 61.28 84 VAL A CA 1
ATOM 673 C C . VAL A 1 84 ? -1.877 -8.501 -20.552 1.00 61.28 84 VAL A C 1
ATOM 675 O O . VAL A 1 84 ? -2.205 -9.550 -20.000 1.00 61.28 84 VAL A O 1
ATOM 678 N N . PRO A 1 85 ? -1.506 -8.445 -21.849 1.00 52.47 85 PRO A N 1
ATOM 679 C CA . PRO A 1 85 ? -1.389 -9.621 -22.716 1.00 52.47 85 PRO A CA 1
ATOM 680 C C . PRO A 1 85 ? -0.195 -10.520 -22.371 1.00 52.47 85 PRO A C 1
ATOM 682 O O . PRO A 1 85 ? 0.812 -10.002 -21.834 1.00 52.47 85 PRO A O 1
#

Sequence (85 aa):
MSLLDLVLTALLHSKGLIVELNPLMRPLLERSEWLFALVKSLTILITYAVLVWYSRRNLVFVRQASAVGAVAYVLIWSVWFVSVP

Radius of gyration: 14.91 Å; chains: 1; bounding box: 34×19×40 Å

Foldseek 3Di:
DQVVVLVCCLVCVVVVNDQDPDPVLRVVCVVDSVSSSVVSVVVVVVVVVVLVVCCVVPVPVSVVVVVVVVVVVVVVVVVVVVVPD

Secondary structure (DSSP, 8-state):
-HHHHHHHHHHHHTTT----S-TTTHHHHHH-HHHHHHHHHHHHHHHHHHHHHHHTT-HHHHHHHHHHHHHHHHHHHHHHHHH--